Protein AF-A0A967FID6-F1 (afdb_monomer)

Solvent-accessible surface area (backbone atoms only — not comparable to full-atom values): 3756 Å² total; per-residue (Å²): 132,84,92,77,81,88,85,89,87,77,86,89,81,73,15,54,80,39,89,93,25,46,30,68,55,73,38,81,30,30,90,89,79,65,47,94,39,80,36,72,52,74,41,69,44,26,46,65,66,48,70,75,67,61,82,114

Sequence (56 aa):
GLLGTAVNVVQMVFGNMGEKSGTGVCFTRDPNTGENLFYGELLMNAQGEDVVAGIR

pLDDT: mean 89.71, std 9.65, range [56.06, 97.31]

Foldseek 3Di:
DDPDDDDDDDDDDFQQPDQVRKDKDWDCADPVPRHRDIDIDMDHNDDPVCHVVVVD

Nearest PDB structures (foldseek):
  5jvn-assembly1_A  TM=9.418E-01  e=5.012E-04  Flaveria pringlei

Secondary structure (DSSP, 8-state):
--------------TTSSTT-EEEEEESS-TTT--S--EEEEEET--HHHHHHT--

Radius of gyration: 15.43 Å; Cα contacts (8 Å, |Δi|>4): 83; chains: 1; bounding box: 33×30×43 Å

Structure (mmCIF, N/CA/C/O backbone):
data_AF-A0A967FID6-F1
#
_entry.id   AF-A0A967FID6-F1
#
loop_
_atom_site.group_PDB
_atom_site.id
_atom_site.type_symbol
_atom_site.label_atom_id
_atom_site.label_alt_id
_atom_site.label_comp_id
_atom_site.label_asym_id
_atom_site.label_entity_id
_atom_site.label_seq_id
_atom_site.pdbx_PDB_ins_code
_atom_site.Cartn_x
_atom_site.Cartn_y
_atom_site.Cartn_z
_atom_site.occupancy
_atom_site.B_iso_or_equiv
_atom_site.auth_seq_id
_atom_site.auth_comp_id
_atom_site.auth_asym_id
_atom_site.auth_atom_id
_atom_site.pdbx_PDB_model_num
ATOM 1 N N . GLY A 1 1 ? -8.360 -14.359 -29.083 1.00 63.62 1 GLY A N 1
ATOM 2 C CA . GLY A 1 1 ? -9.203 -13.567 -28.163 1.00 63.62 1 GLY A CA 1
ATOM 3 C C . GLY A 1 1 ? -8.350 -13.077 -27.009 1.00 63.62 1 GLY A C 1
ATOM 4 O O . GLY A 1 1 ? -7.321 -13.691 -26.761 1.00 63.62 1 GLY A O 1
ATOM 5 N N . LEU A 1 2 ? -8.731 -11.978 -26.351 1.00 78.56 2 LEU A N 1
ATOM 6 C CA . LEU A 1 2 ? -8.021 -11.449 -25.174 1.00 78.56 2 LEU A CA 1
ATOM 7 C C . LEU A 1 2 ? -8.154 -12.413 -23.981 1.00 78.56 2 LEU A C 1
ATOM 9 O O . LEU A 1 2 ? -9.202 -13.028 -23.813 1.00 78.56 2 LEU A O 1
ATOM 13 N N . LEU A 1 3 ? -7.111 -12.518 -23.150 1.00 89.38 3 LEU A N 1
ATOM 14 C CA . LEU A 1 3 ? -7.013 -13.454 -22.014 1.00 89.38 3 LEU A CA 1
ATOM 15 C C . LEU A 1 3 ? -7.919 -13.106 -20.812 1.00 89.38 3 LEU A C 1
ATOM 17 O O . LEU A 1 3 ? -7.922 -13.828 -19.819 1.00 89.38 3 LEU A O 1
ATOM 21 N N . GLY A 1 4 ? -8.709 -12.032 -20.900 1.00 91.44 4 GLY A N 1
ATOM 22 C CA . GLY A 1 4 ? -9.489 -11.512 -19.776 1.00 91.44 4 GLY A CA 1
ATOM 23 C C . GLY A 1 4 ? -8.608 -10.931 -18.663 1.00 91.44 4 GLY A C 1
ATOM 24 O O . GLY A 1 4 ? -7.388 -10.855 -18.792 1.00 91.44 4 GLY A O 1
ATOM 25 N N . THR A 1 5 ? -9.238 -10.490 -17.574 1.00 95.06 5 THR A N 1
ATOM 26 C CA . THR A 1 5 ? -8.557 -10.056 -16.344 1.00 95.06 5 THR A CA 1
ATOM 27 C C . THR A 1 5 ? -9.231 -10.694 -15.134 1.00 95.06 5 THR A C 1
ATOM 29 O O . THR A 1 5 ? -10.445 -10.908 -15.143 1.00 95.06 5 THR A O 1
ATOM 32 N N . ALA A 1 6 ? -8.448 -11.025 -14.109 1.00 95.94 6 ALA A N 1
ATOM 33 C CA . ALA A 1 6 ? -8.967 -11.551 -12.851 1.00 95.94 6 ALA A CA 1
ATOM 34 C C . ALA A 1 6 ? -9.574 -10.431 -11.984 1.00 95.94 6 ALA A C 1
ATOM 36 O O . ALA A 1 6 ? -9.336 -9.245 -12.217 1.00 95.94 6 ALA A O 1
ATOM 37 N N . VAL A 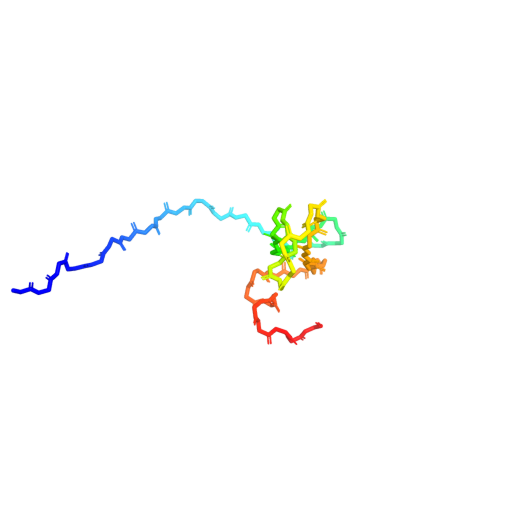1 7 ? -10.343 -10.819 -10.964 1.00 96.12 7 VAL A N 1
ATOM 38 C CA . VAL A 1 7 ? -10.963 -9.906 -9.993 1.00 96.12 7 VAL A CA 1
ATOM 39 C C . VAL A 1 7 ? -10.514 -10.289 -8.587 1.00 96.12 7 VAL A C 1
ATOM 41 O O . VAL A 1 7 ? -10.576 -11.460 -8.219 1.00 96.12 7 VAL A O 1
ATOM 44 N N . ASN A 1 8 ? -10.106 -9.296 -7.796 1.00 95.62 8 ASN A N 1
ATOM 45 C CA . ASN A 1 8 ? -9.753 -9.470 -6.390 1.00 95.62 8 ASN A CA 1
ATOM 46 C C . ASN A 1 8 ? -10.904 -8.983 -5.500 1.00 95.62 8 ASN A C 1
ATOM 48 O O . ASN A 1 8 ? -11.331 -7.836 -5.616 1.00 95.62 8 ASN A O 1
ATOM 52 N N . VAL A 1 9 ? -11.374 -9.841 -4.592 1.00 96.00 9 VAL A N 1
ATOM 53 C CA . VAL A 1 9 ? -12.342 -9.494 -3.540 1.00 96.00 9 VAL A CA 1
ATOM 54 C C . VAL A 1 9 ? -11.649 -9.695 -2.198 1.00 96.00 9 VAL A C 1
ATOM 56 O O . VAL A 1 9 ? -11.185 -10.793 -1.900 1.00 96.00 9 VAL A O 1
ATOM 59 N N . VAL A 1 10 ? -11.543 -8.631 -1.408 1.00 94.62 10 VAL A N 1
ATOM 60 C CA . VAL A 1 10 ? -10.778 -8.607 -0.154 1.00 94.62 10 VAL A CA 1
ATOM 61 C C . VAL A 1 10 ? -11.596 -7.959 0.957 1.00 94.62 10 VAL A C 1
ATOM 63 O O . VAL A 1 10 ? -12.496 -7.162 0.697 1.00 94.62 10 VAL A O 1
ATOM 66 N N . GLN A 1 11 ? -11.289 -8.301 2.207 1.00 97.31 11 GLN A N 1
ATOM 67 C CA . GLN A 1 11 ? -11.878 -7.629 3.361 1.00 97.31 11 GLN A CA 1
ATOM 68 C C . GLN A 1 11 ? -11.322 -6.205 3.489 1.00 97.31 11 GLN A C 1
ATOM 70 O O . GLN A 1 11 ? -10.123 -5.982 3.339 1.00 97.31 11 GLN A O 1
ATOM 75 N N . MET A 1 12 ? -12.199 -5.250 3.801 1.00 95.38 12 MET A N 1
ATOM 76 C CA . MET A 1 12 ? -11.820 -3.847 3.960 1.00 95.38 12 MET A CA 1
ATOM 77 C C . MET A 1 12 ? -11.078 -3.591 5.277 1.00 95.38 12 MET A C 1
ATOM 79 O O . MET A 1 12 ? -11.445 -4.122 6.327 1.00 95.38 12 MET A O 1
ATOM 83 N N . VAL A 1 13 ? -10.079 -2.710 5.210 1.00 95.38 13 VAL A N 1
ATOM 84 C CA . VAL A 1 13 ? -9.361 -2.119 6.349 1.00 95.38 13 VAL A CA 1
ATOM 85 C C . VAL A 1 13 ? -9.308 -0.606 6.126 1.00 95.38 13 VAL A C 1
ATOM 87 O O . VAL A 1 13 ? -9.193 -0.158 4.986 1.00 95.38 13 VAL A O 1
ATOM 90 N N . PHE A 1 14 ? -9.425 0.189 7.192 1.00 93.19 14 PHE A N 1
ATOM 91 C CA . PHE A 1 14 ? -9.658 1.631 7.092 1.00 93.19 14 PHE A CA 1
ATOM 92 C C . PHE A 1 14 ? -8.513 2.439 7.710 1.00 93.19 14 PHE A C 1
ATOM 94 O O . PHE A 1 14 ? -8.312 2.416 8.922 1.00 93.19 14 PHE A O 1
ATOM 101 N N . GLY A 1 15 ? -7.796 3.199 6.878 1.00 93.62 15 GLY A N 1
ATOM 102 C CA . GLY A 1 15 ? -6.765 4.150 7.320 1.00 93.62 15 GLY A CA 1
ATOM 103 C C . GLY A 1 15 ? -7.322 5.482 7.843 1.00 93.62 15 GLY A C 1
ATOM 104 O O . GLY A 1 15 ? -6.578 6.284 8.398 1.00 93.62 15 GLY A O 1
ATOM 105 N N . ASN A 1 16 ? -8.631 5.711 7.709 1.00 93.06 16 ASN A N 1
ATOM 106 C CA . ASN A 1 16 ? -9.326 6.966 8.014 1.00 93.06 16 ASN A CA 1
ATOM 107 C C . ASN A 1 16 ? -10.272 6.877 9.228 1.00 93.06 16 ASN A C 1
ATOM 109 O O . ASN A 1 16 ? -11.284 7.571 9.288 1.00 93.06 16 ASN A O 1
ATOM 113 N N . MET A 1 17 ? -9.973 6.007 10.197 1.00 93.06 17 MET A N 1
ATOM 114 C CA . MET A 1 17 ? -10.751 5.860 11.441 1.00 93.06 17 MET A CA 1
ATOM 115 C C . MET A 1 17 ? -10.196 6.702 12.607 1.00 93.06 17 MET A C 1
ATOM 117 O O . MET A 1 17 ? -10.370 6.355 13.775 1.00 93.06 17 MET A O 1
ATOM 121 N N . GLY A 1 18 ? -9.528 7.819 12.306 1.00 91.94 18 GLY A N 1
ATOM 122 C CA . GLY A 1 18 ? -8.965 8.746 13.289 1.00 91.94 18 GLY A CA 1
ATOM 123 C C . GLY A 1 18 ? -7.438 8.723 13.365 1.00 91.94 18 GLY A C 1
ATOM 124 O O . GLY A 1 18 ? -6.763 7.999 12.641 1.00 91.94 18 GLY A O 1
ATOM 125 N N . GLU A 1 19 ? -6.892 9.505 14.296 1.00 93.25 19 GLU A N 1
ATOM 126 C CA . GLU A 1 19 ? -5.463 9.872 14.373 1.00 93.25 19 GLU A CA 1
ATOM 127 C C . GLU A 1 19 ? -4.486 8.716 14.649 1.00 93.25 19 GLU A C 1
ATOM 129 O O . GLU A 1 19 ? -3.275 8.891 14.569 1.00 93.25 19 GLU A O 1
ATOM 134 N N . LYS A 1 20 ? -4.987 7.526 14.995 1.00 95.75 20 LYS A N 1
ATOM 135 C CA . LYS A 1 20 ? -4.172 6.306 15.163 1.00 95.75 20 LYS A CA 1
ATOM 136 C C . LYS A 1 20 ? -4.241 5.366 13.955 1.00 95.75 20 LYS A C 1
ATOM 138 O O . LYS A 1 20 ? -3.740 4.249 14.030 1.00 95.75 20 LYS A O 1
ATOM 143 N N . S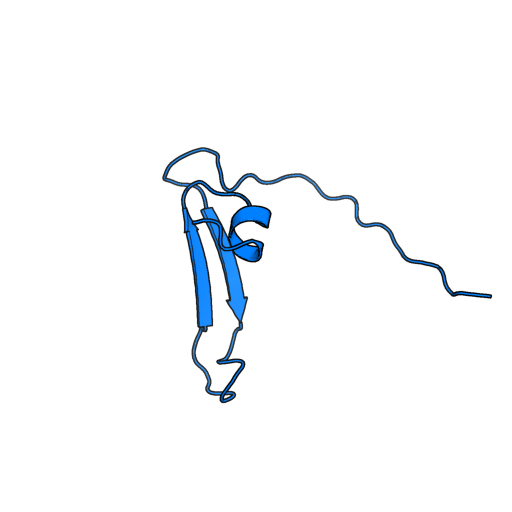ER A 1 21 ? -4.886 5.803 12.879 1.00 96.12 21 SER A N 1
ATOM 144 C CA . SER A 1 21 ? -5.022 5.078 11.617 1.00 96.12 21 SER A CA 1
ATOM 145 C C . SER A 1 21 ? -4.271 5.828 10.519 1.00 96.12 21 SER A C 1
ATOM 147 O O . SER A 1 21 ? -4.109 7.046 10.595 1.00 96.12 21 SER A O 1
ATOM 149 N N . GLY A 1 22 ? -3.816 5.11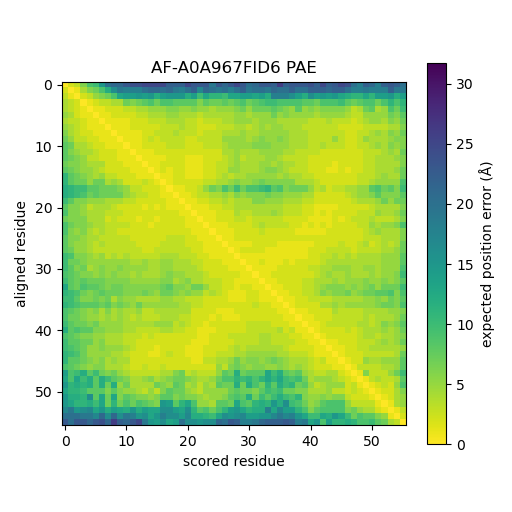5 9.494 1.00 93.44 22 GLY A N 1
ATOM 150 C CA . GLY A 1 22 ? -3.167 5.726 8.340 1.00 93.44 22 GLY A CA 1
ATOM 151 C C . GLY A 1 22 ? -3.021 4.751 7.181 1.00 93.44 22 GLY A C 1
ATOM 152 O O . GLY A 1 22 ? -3.268 3.551 7.323 1.00 93.44 22 GLY A O 1
ATOM 153 N N . THR A 1 23 ? -2.622 5.281 6.033 1.00 94.75 23 THR A N 1
ATOM 154 C CA . THR A 1 23 ? -2.334 4.525 4.812 1.00 94.75 23 THR A CA 1
ATOM 155 C C . THR A 1 23 ? -1.022 5.009 4.210 1.00 94.75 23 THR A C 1
ATOM 157 O O . THR A 1 23 ? -0.666 6.176 4.355 1.00 94.75 23 THR A O 1
ATOM 160 N N . GLY A 1 24 ? -0.290 4.139 3.526 1.00 93.81 24 GLY A N 1
ATOM 161 C CA . GLY A 1 24 ? 0.981 4.518 2.926 1.00 93.81 24 GLY A CA 1
ATOM 162 C C . GLY A 1 24 ? 1.426 3.564 1.834 1.00 93.81 24 GLY A C 1
ATOM 163 O O . GLY A 1 24 ? 0.927 2.442 1.726 1.00 93.81 24 GLY A O 1
ATOM 164 N N . VAL A 1 25 ? 2.380 4.030 1.036 1.00 94.06 25 VAL A N 1
ATOM 165 C CA . VAL A 1 25 ? 3.050 3.250 -0.006 1.00 94.06 25 VAL A CA 1
ATOM 166 C C . VAL A 1 25 ? 4.544 3.340 0.250 1.00 94.06 25 VAL A C 1
ATOM 168 O O . VAL A 1 25 ? 5.075 4.410 0.534 1.00 94.06 25 VAL A O 1
ATOM 171 N N . CYS A 1 26 ? 5.233 2.207 0.168 1.00 93.81 26 CYS A N 1
ATOM 172 C CA . CYS A 1 26 ? 6.674 2.171 0.353 1.00 93.81 26 CYS A CA 1
ATOM 173 C C . CYS A 1 26 ? 7.343 1.169 -0.581 1.00 93.81 26 CYS A C 1
ATOM 175 O O . CYS A 1 26 ? 6.753 0.178 -1.015 1.00 93.81 26 CYS A O 1
ATOM 177 N N . PHE A 1 27 ? 8.611 1.445 -0.842 1.00 96.31 27 PHE A N 1
ATOM 178 C CA . PHE A 1 27 ? 9.567 0.596 -1.511 1.00 96.31 27 PHE A CA 1
ATOM 179 C C . PHE A 1 27 ? 10.627 0.168 -0.498 1.00 96.31 27 PHE A C 1
ATOM 181 O O . PHE A 1 27 ? 11.057 0.925 0.375 1.00 96.31 27 PHE A O 1
ATOM 188 N N . THR A 1 28 ? 11.072 -1.077 -0.627 1.00 96.44 28 THR A N 1
ATOM 189 C CA . THR A 1 28 ? 12.113 -1.648 0.238 1.00 96.44 28 THR A CA 1
ATOM 190 C C . THR A 1 28 ? 13.505 -1.076 -0.042 1.00 96.44 28 THR A C 1
ATOM 192 O O . THR A 1 28 ? 14.420 -1.305 0.746 1.00 96.44 28 THR A O 1
ATOM 195 N N . ARG A 1 29 ? 13.665 -0.366 -1.163 1.00 96.50 29 ARG A N 1
ATOM 196 C CA . ARG A 1 29 ? 14.881 0.300 -1.644 1.00 96.50 29 ARG A CA 1
ATOM 197 C C . ARG A 1 29 ? 14.492 1.608 -2.318 1.00 96.50 29 ARG A C 1
ATOM 199 O O . ARG A 1 29 ? 13.350 1.733 -2.760 1.00 96.50 29 ARG A O 1
ATOM 206 N N . ASP A 1 30 ? 15.440 2.525 -2.469 1.00 94.25 30 ASP A N 1
ATOM 207 C CA . ASP A 1 30 ? 15.212 3.739 -3.252 1.00 94.25 30 ASP A CA 1
ATOM 208 C C . ASP A 1 30 ? 14.944 3.361 -4.726 1.00 94.25 30 ASP A C 1
ATOM 210 O O . ASP A 1 30 ? 15.820 2.774 -5.371 1.00 94.25 30 ASP A O 1
ATOM 214 N N . PRO A 1 31 ? 13.754 3.667 -5.278 1.00 93.88 31 PRO A N 1
ATOM 215 C CA . PRO A 1 31 ? 13.408 3.317 -6.654 1.00 93.88 31 PRO A CA 1
ATOM 216 C C . PRO A 1 31 ? 14.201 4.107 -7.711 1.00 93.88 31 PRO A C 1
ATOM 218 O O . PRO A 1 31 ? 14.235 3.684 -8.865 1.00 93.88 31 PRO A O 1
ATOM 221 N N . ASN A 1 32 ? 14.841 5.225 -7.346 1.00 95.00 32 ASN A N 1
ATOM 222 C CA . ASN A 1 32 ? 15.619 6.059 -8.268 1.00 95.00 32 ASN A CA 1
ATOM 223 C C . ASN A 1 32 ? 17.086 5.619 -8.353 1.00 95.00 32 ASN A C 1
ATOM 225 O O . ASN A 1 32 ? 17.677 5.644 -9.432 1.00 95.00 32 ASN A O 1
ATOM 229 N N . THR A 1 33 ? 17.680 5.239 -7.216 1.00 96.06 33 THR A N 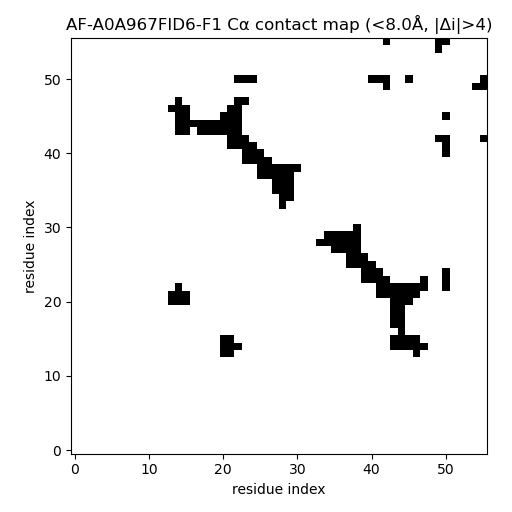1
ATOM 230 C CA . THR A 1 33 ? 19.123 4.943 -7.103 1.00 96.06 33 THR A CA 1
ATOM 231 C C . THR A 1 33 ? 19.433 3.462 -6.874 1.00 96.06 33 THR A C 1
ATOM 233 O O . THR A 1 33 ? 20.521 3.001 -7.215 1.00 96.06 33 THR A O 1
ATOM 236 N N . GLY A 1 34 ? 18.494 2.696 -6.310 1.00 94.88 34 GLY A N 1
ATOM 237 C CA . GLY A 1 34 ? 18.690 1.301 -5.903 1.00 94.88 34 GLY A CA 1
ATOM 238 C C . GLY A 1 34 ? 19.364 1.122 -4.537 1.00 94.88 34 GLY A C 1
ATOM 239 O O . GLY A 1 34 ? 19.602 -0.022 -4.119 1.00 94.88 34 GLY A O 1
ATOM 240 N N . GLU A 1 35 ? 19.667 2.216 -3.830 1.00 96.94 35 GLU A N 1
ATOM 241 C CA . GLU A 1 35 ? 20.250 2.161 -2.492 1.00 96.94 35 GLU A CA 1
ATOM 242 C C . GLU A 1 35 ? 19.353 1.391 -1.516 1.00 96.94 35 GLU A C 1
ATOM 244 O O . GLU A 1 35 ? 18.121 1.397 -1.601 1.00 96.94 35 GLU A O 1
ATOM 249 N N . ASN A 1 36 ? 19.987 0.693 -0.569 1.00 96.25 36 ASN A N 1
ATOM 250 C CA . ASN A 1 36 ? 19.293 -0.111 0.434 1.00 96.25 36 ASN A CA 1
ATOM 251 C C . ASN A 1 36 ? 18.746 0.766 1.570 1.00 96.25 36 ASN A C 1
ATOM 253 O O . ASN A 1 36 ? 19.180 0.660 2.718 1.00 96.25 36 ASN A O 1
ATOM 257 N N . LEU A 1 37 ? 17.822 1.653 1.215 1.00 95.00 37 LEU A N 1
ATOM 258 C CA . LEU A 1 37 ? 17.138 2.579 2.105 1.00 95.00 37 LEU A CA 1
ATOM 259 C C . LEU A 1 37 ? 15.629 2.399 1.953 1.00 95.00 37 LEU A C 1
ATOM 261 O O . LEU A 1 37 ? 15.114 2.276 0.843 1.00 95.00 37 LEU A O 1
ATOM 265 N N . PHE A 1 38 ? 14.921 2.390 3.079 1.00 94.31 38 PHE A N 1
ATOM 266 C CA . PHE A 1 38 ? 13.464 2.359 3.083 1.00 94.31 38 PHE A CA 1
ATOM 267 C C . PHE A 1 38 ? 12.925 3.695 2.561 1.00 94.31 38 PHE A C 1
ATOM 269 O O . PHE A 1 38 ? 13.243 4.744 3.121 1.00 94.31 38 PHE A O 1
ATOM 276 N N . TYR A 1 39 ? 12.114 3.651 1.504 1.00 94.25 39 TYR A N 1
ATOM 277 C CA . TYR A 1 39 ? 11.579 4.840 0.843 1.00 94.25 39 TYR A CA 1
ATOM 278 C C . TYR A 1 39 ? 10.057 4.748 0.773 1.00 94.25 39 TYR A C 1
ATOM 280 O O . TYR A 1 39 ? 9.529 3.773 0.246 1.00 94.25 39 TYR A O 1
ATOM 288 N N . GLY A 1 40 ? 9.325 5.738 1.273 1.00 91.62 40 GLY A N 1
ATOM 289 C CA . GLY A 1 40 ? 7.869 5.714 1.195 1.00 91.62 40 GLY A CA 1
ATOM 290 C C . GLY A 1 40 ? 7.186 6.918 1.818 1.00 91.62 40 GLY A C 1
ATOM 291 O O . GLY A 1 40 ? 7.820 7.744 2.473 1.00 91.62 40 GLY A O 1
ATOM 292 N N . GLU A 1 41 ? 5.873 6.966 1.625 1.00 91.00 41 GLU A N 1
ATOM 293 C CA . GLU A 1 41 ? 4.984 8.031 2.078 1.00 91.00 41 GLU A CA 1
ATOM 294 C C . GLU A 1 41 ? 3.846 7.444 2.922 1.00 91.00 41 GLU A C 1
ATOM 296 O O . GLU A 1 41 ? 3.374 6.328 2.677 1.00 91.00 41 GLU A O 1
ATOM 301 N N . LEU A 1 42 ? 3.412 8.195 3.936 1.00 90.56 42 LEU A N 1
ATOM 302 C CA . LEU A 1 42 ? 2.341 7.827 4.861 1.00 90.56 42 LEU A CA 1
ATOM 303 C C . LEU A 1 42 ? 1.430 9.036 5.082 1.00 90.56 42 LEU A C 1
ATOM 305 O O . LEU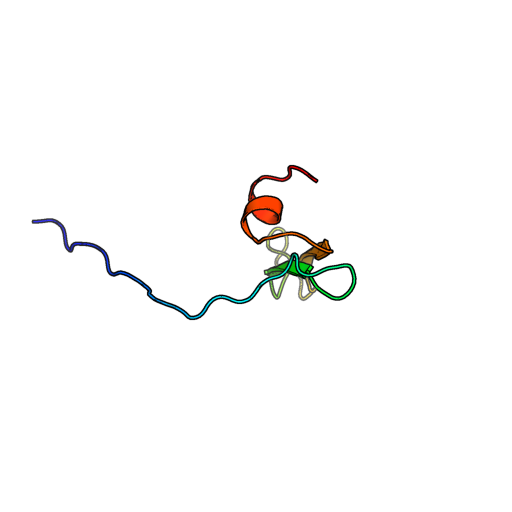 A 1 42 ? 1.904 10.106 5.460 1.00 90.56 42 LEU A O 1
ATOM 309 N N . LEU A 1 43 ? 0.122 8.830 4.944 1.00 89.75 43 LEU A N 1
ATOM 310 C CA . LEU A 1 43 ? -0.905 9.791 5.328 1.00 89.75 43 LEU A CA 1
ATOM 311 C C . LEU A 1 43 ? -1.696 9.257 6.524 1.00 89.75 43 LEU A C 1
ATOM 313 O O . LEU A 1 43 ? -2.283 8.171 6.482 1.00 89.75 43 LEU A O 1
ATOM 317 N N . MET A 1 44 ? -1.714 10.042 7.600 1.00 94.50 44 MET A N 1
ATOM 318 C CA . MET A 1 44 ? -2.515 9.759 8.789 1.00 94.50 44 MET A CA 1
ATOM 319 C C . MET A 1 44 ? -3.978 10.122 8.537 1.00 94.50 44 MET A C 1
ATOM 321 O O . MET A 1 44 ? -4.274 11.129 7.894 1.00 94.50 44 MET A O 1
ATOM 325 N N . ASN A 1 45 ? -4.890 9.312 9.078 1.00 91.31 45 ASN A N 1
ATOM 326 C CA . ASN A 1 45 ? -6.333 9.522 8.997 1.00 91.31 45 ASN A CA 1
ATOM 327 C C . ASN A 1 45 ? -6.823 9.773 7.548 1.00 91.31 45 ASN A C 1
ATOM 329 O O . ASN A 1 45 ? -7.559 10.725 7.267 1.00 91.31 45 ASN A O 1
ATOM 333 N N . ALA A 1 46 ? -6.358 8.928 6.624 1.00 90.25 46 ALA A N 1
ATOM 334 C CA . ALA A 1 46 ? -6.593 9.008 5.181 1.00 90.25 46 ALA A CA 1
ATOM 335 C C . ALA A 1 46 ? -6.827 7.604 4.585 1.00 90.25 46 ALA A C 1
ATOM 337 O O . ALA A 1 46 ? -6.542 6.593 5.238 1.00 90.25 46 ALA A O 1
ATOM 338 N N . GLN A 1 47 ? -7.352 7.515 3.360 1.00 89.44 47 GLN A N 1
ATOM 339 C CA . GLN A 1 47 ? -7.460 6.256 2.606 1.00 89.44 47 GLN A CA 1
ATOM 340 C C . GLN A 1 47 ? -6.428 6.167 1.482 1.00 89.44 47 GLN A C 1
ATOM 342 O O . GLN A 1 47 ? -5.829 7.160 1.087 1.00 89.44 47 GLN A O 1
ATOM 347 N N . GLY A 1 48 ? -6.203 4.953 0.965 1.00 83.94 48 GLY A N 1
ATOM 348 C CA . GLY A 1 48 ? -5.181 4.691 -0.056 1.00 83.94 48 GLY A CA 1
ATOM 349 C C . GLY A 1 48 ? -5.322 5.542 -1.319 1.00 83.94 48 GLY A C 1
ATOM 350 O O . GLY A 1 48 ? -4.315 5.888 -1.926 1.00 83.94 48 GLY A O 1
ATOM 351 N N . GLU A 1 49 ? -6.546 5.931 -1.678 1.00 85.06 49 GLU A N 1
ATOM 352 C CA . GLU A 1 49 ? -6.796 6.869 -2.777 1.00 85.06 49 GLU A CA 1
ATOM 353 C C . GLU A 1 49 ? -6.138 8.233 -2.529 1.00 85.06 49 GLU A C 1
ATOM 355 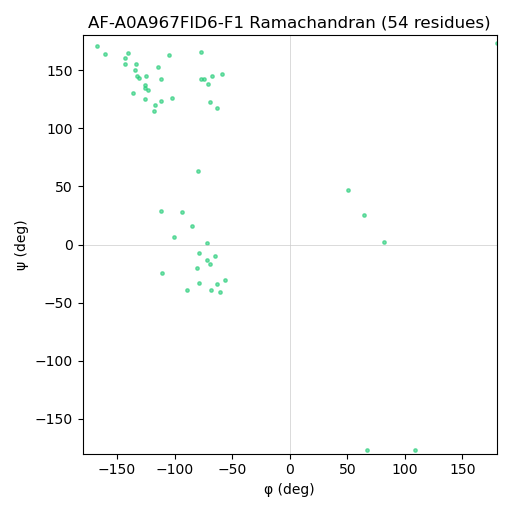O O . GLU A 1 49 ? -5.510 8.770 -3.437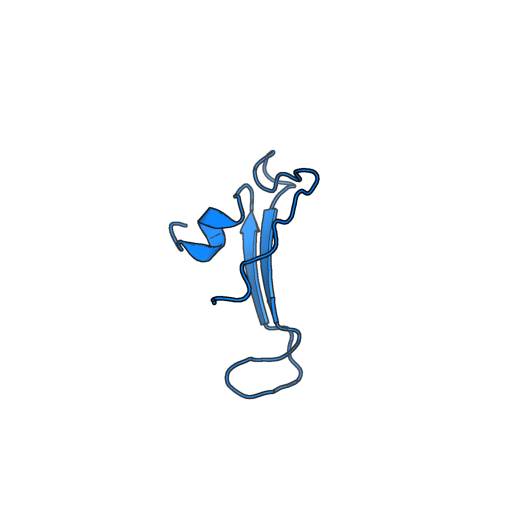 1.00 85.06 49 GLU A O 1
ATOM 360 N N . ASP A 1 50 ? -6.189 8.745 -1.296 1.00 74.62 50 ASP A N 1
ATOM 361 C CA . ASP A 1 50 ? -5.609 10.043 -0.938 1.00 74.62 50 ASP A CA 1
ATOM 362 C C . ASP A 1 50 ? -4.083 10.049 -1.117 1.00 74.62 50 ASP A C 1
ATOM 364 O O . ASP A 1 50 ? -3.512 11.057 -1.532 1.00 74.62 50 ASP A O 1
ATOM 368 N N .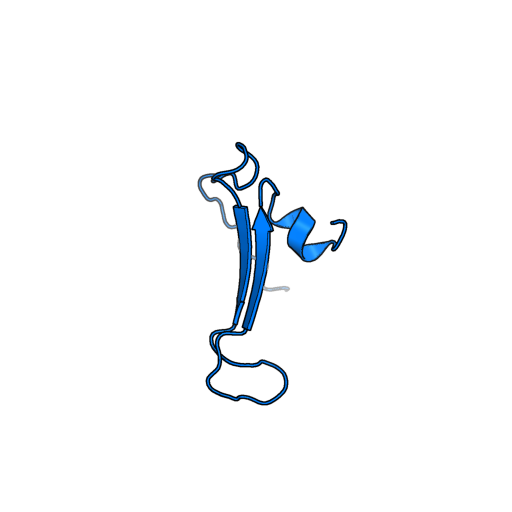 VAL A 1 51 ? -3.429 8.907 -0.860 1.00 71.94 51 VAL A N 1
ATOM 369 C CA . VAL A 1 51 ? -1.978 8.733 -1.056 1.00 71.94 51 VAL A CA 1
ATOM 370 C C . VAL A 1 51 ? -1.618 8.763 -2.540 1.00 71.94 51 VAL A C 1
ATOM 372 O O . VAL A 1 51 ? -0.605 9.340 -2.912 1.00 71.94 51 VAL A O 1
ATOM 375 N N . VAL A 1 52 ? -2.444 8.170 -3.405 1.00 73.12 52 VAL A N 1
ATOM 376 C CA . VAL A 1 52 ? -2.181 8.136 -4.854 1.00 73.12 52 VAL A CA 1
ATOM 377 C C . VAL A 1 52 ? -2.539 9.464 -5.524 1.00 73.12 52 VAL A C 1
ATOM 379 O O . VAL A 1 52 ? -1.895 9.862 -6.493 1.00 73.12 52 VAL A O 1
ATOM 382 N N . ALA A 1 53 ? -3.565 10.150 -5.022 1.00 73.50 53 ALA A N 1
ATOM 383 C CA . ALA A 1 53 ? -4.052 11.393 -5.600 1.00 73.50 53 ALA A CA 1
ATOM 384 C C . ALA A 1 53 ? -3.214 12.622 -5.199 1.00 73.50 53 ALA A C 1
ATOM 386 O O . ALA A 1 53 ? -3.284 13.644 -5.882 1.00 73.50 53 ALA A O 1
ATOM 387 N N . GLY A 1 54 ? -2.439 12.545 -4.109 1.00 69.44 54 GLY A N 1
ATOM 388 C CA . GLY A 1 54 ? -1.622 13.662 -3.620 1.00 69.44 54 GLY A CA 1
ATOM 389 C C . GLY A 1 54 ? -2.451 14.868 -3.159 1.00 69.44 54 GLY A C 1
ATOM 390 O O . GLY A 1 54 ? -1.983 16.002 -3.220 1.00 69.44 54 GLY A O 1
ATOM 391 N N . ILE A 1 55 ? -3.706 14.648 -2.741 1.00 63.38 55 ILE A N 1
ATOM 392 C CA . ILE A 1 55 ? -4.657 15.710 -2.347 1.00 63.38 55 ILE A CA 1
ATOM 393 C C . ILE A 1 55 ? -4.458 16.119 -0.865 1.00 63.38 55 ILE A C 1
ATOM 395 O O . ILE A 1 55 ? -5.298 16.790 -0.265 1.00 63.38 55 ILE A O 1
ATOM 399 N N . ARG A 1 56 ? -3.325 15.766 -0.249 1.00 56.06 56 ARG A N 1
ATOM 400 C CA . ARG A 1 56 ? -2.992 16.153 1.125 1.00 56.06 56 ARG A CA 1
ATOM 401 C C . ARG A 1 56 ? 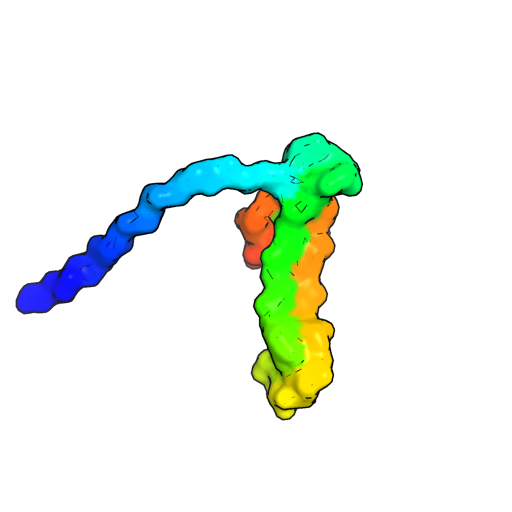-1.504 16.346 1.347 1.00 56.06 56 ARG A C 1
ATOM 403 O O . ARG A 1 56 ? -0.731 15.525 0.814 1.00 56.06 56 ARG A O 1
#

Mean predicted aligned error: 5.24 Å